Protein AF-A0A7C2YWZ4-F1 (afdb_monomer)

Solvent-accessible surface area (backbone atoms only — not comparable to full-atom values): 7391 Å² total; per-residue (Å²): 139,82,87,83,89,71,97,55,19,32,36,32,34,51,49,15,68,70,38,86,21,14,48,8,39,39,43,30,53,29,53,50,51,39,34,72,72,65,43,26,50,74,40,56,41,68,45,49,71,72,59,36,66,66,57,53,50,54,60,68,73,40,91,36,41,36,24,44,21,48,39,93,78,35,60,43,47,55,46,31,44,74,67,73,48,66,53,80,37,77,46,38,41,46,71,79,66,70,43,79,83,46,53,53,82,62,71,50,70,67,62,36,52,53,40,33,51,54,52,52,30,48,46,74,63,50,60,54,78,77,60,69,78,110

Sequence (134 aa):
MEVEGRRVGIVGLREAITEVSNVGTLTGLAALEEAKAGEGMIFCLASLADGDPVVQRRLRDAERIVAIDGCPLACARRIAERAGFPPDAALVRSEDLGIKKGSPSALDEGDRARAVNAIRDAVRGAGTPEERER

Secondary structure (DSSP, 8-state):
----SS---EEEETTTTTSSSHHHHHHHHHHHHHHHTTS--EE-HHHHHTT-HHHHHHHHT-S-EEEEESSTT-HHHHHHHHTT---SEEEEHHHHT------TT---HHHHHHHHHHHHHHHHT---TTTTT-

Foldseek 3Di:
DDLPDDAAFEDEAQPLVVPQWLLSVLLNVLRVVCVVVVRYDYDHLVCLLVVPVVVVVVLVVGPFYEYEAQAPVSSSQVSCVVSVRHGPYYHHCVPQVVDPIDGNPPHDVVSSVSSNVQRRCSRVVVHRPVVVVD

Radius of gyration: 13.89 Å; Cα contacts (8 Å, |Δi|>4): 243; chains: 1; bounding box: 35×33×37 Å

Nearest PDB structures (foldseek):
  7qsp-assembly1_A  TM=5.422E-01  e=2.860E-01  Thermotoga maritima
  2k0z-assembly1_A  TM=4.113E-01  e=6.919E-02  Helicobacter pylori 26695
  8wbk-assembly1_A  TM=5.120E-01  e=8.029E-01  Rhodococcus opacus
  1zvv-assembly2_B  TM=4.401E-01  e=7.678E+00  Bacillus subtilis

pLDDT: mean 71.74, std 15.15, range [31.39, 91.5]

Structure (mmCIF, N/CA/C/O backbone):
data_AF-A0A7C2YWZ4-F1
#
_entry.id   AF-A0A7C2YWZ4-F1
#
loop_
_atom_site.group_PDB
_atom_site.id
_atom_site.type_symbol
_atom_site.label_atom_id
_atom_site.label_alt_id
_atom_site.label_comp_id
_atom_site.label_asym_id
_atom_site.label_entity_id
_atom_site.label_seq_id
_atom_site.pdbx_PDB_ins_code
_atom_site.Cartn_x
_atom_site.Cartn_y
_atom_site.Cartn_z
_atom_site.occupancy
_atom_site.B_iso_or_equiv
_atom_site.auth_seq_id
_atom_site.auth_comp_id
_atom_site.auth_asym_id
_atom_site.auth_atom_id
_atom_site.pdbx_PDB_model_num
ATOM 1 N N . MET A 1 1 ? 1.889 14.170 13.385 1.00 37.28 1 MET A N 1
ATOM 2 C CA . MET A 1 1 ? 1.385 14.563 12.055 1.00 37.28 1 MET A CA 1
ATOM 3 C C . MET A 1 1 ? -0.125 14.465 12.130 1.00 37.28 1 MET A C 1
ATOM 5 O O . MET A 1 1 ? -0.675 13.374 12.023 1.00 37.28 1 MET A O 1
ATOM 9 N N . GLU A 1 2 ? -0.753 15.572 12.506 1.00 31.39 2 GLU A N 1
ATOM 10 C CA . GLU A 1 2 ? -2.206 15.729 12.509 1.00 31.39 2 GLU A CA 1
ATOM 11 C C . GLU A 1 2 ? -2.556 16.382 11.177 1.00 31.39 2 GLU A C 1
ATOM 13 O O . GLU A 1 2 ? -2.000 17.422 10.830 1.00 31.39 2 GLU A O 1
ATOM 18 N N . VAL A 1 3 ? -3.355 15.687 10.374 1.00 43.59 3 VAL A N 1
ATOM 19 C CA . VAL A 1 3 ? -3.724 16.124 9.027 1.00 43.59 3 VAL A CA 1
ATOM 20 C C . VAL A 1 3 ? -5.063 16.847 9.167 1.00 43.59 3 VAL A C 1
ATOM 22 O O . VAL A 1 3 ? -6.124 16.238 9.070 1.00 43.59 3 VAL A O 1
ATOM 25 N N . GLU A 1 4 ? -5.023 18.132 9.522 1.00 35.72 4 GLU A N 1
ATOM 26 C CA . GLU A 1 4 ? -6.221 18.971 9.616 1.00 35.72 4 GLU A CA 1
ATOM 27 C C . GLU A 1 4 ? -6.670 19.441 8.223 1.00 35.72 4 GLU A C 1
ATOM 29 O O . GLU A 1 4 ? -5.943 20.125 7.505 1.00 35.72 4 GLU A O 1
ATOM 34 N N . GLY A 1 5 ? -7.924 19.143 7.873 1.00 39.88 5 GLY A N 1
ATOM 35 C CA . GLY A 1 5 ? -8.743 20.077 7.098 1.00 39.88 5 GLY A CA 1
ATOM 36 C C . GLY A 1 5 ? -9.126 19.719 5.661 1.00 39.88 5 GLY A C 1
ATOM 37 O O . GLY A 1 5 ? -10.054 20.352 5.157 1.00 39.88 5 GLY A O 1
ATOM 38 N N . ARG A 1 6 ? -8.535 18.724 4.985 1.00 41.62 6 ARG A N 1
ATOM 39 C CA . ARG A 1 6 ? -9.042 18.242 3.680 1.00 41.62 6 ARG A CA 1
ATOM 40 C C . ARG A 1 6 ? -8.847 16.733 3.506 1.00 41.62 6 ARG A C 1
ATOM 42 O O . ARG A 1 6 ? -7.805 16.198 3.848 1.00 41.62 6 ARG A O 1
ATOM 49 N N . ARG A 1 7 ? -9.906 16.102 2.989 1.00 46.59 7 ARG A N 1
ATOM 50 C CA . ARG A 1 7 ? -10.082 14.690 2.616 1.00 46.59 7 ARG A CA 1
ATOM 51 C C . ARG A 1 7 ? -8.906 14.175 1.788 1.00 46.59 7 ARG A C 1
ATOM 53 O O . ARG A 1 7 ? -8.823 14.545 0.617 1.00 46.59 7 ARG A O 1
ATOM 60 N N . VAL A 1 8 ? -8.016 13.353 2.345 1.00 43.00 8 VAL A N 1
ATOM 61 C CA . VAL A 1 8 ? -7.037 12.649 1.506 1.00 43.00 8 VAL A CA 1
ATOM 62 C C . VAL A 1 8 ? -6.758 11.222 1.984 1.00 43.00 8 VAL A C 1
ATOM 64 O O . VAL A 1 8 ? -6.620 10.962 3.180 1.00 43.00 8 VAL A O 1
ATOM 67 N N . GLY A 1 9 ? -6.809 10.300 1.016 1.00 44.75 9 GLY A N 1
ATOM 68 C CA . GLY A 1 9 ? -7.065 8.867 1.163 1.00 44.75 9 GLY A CA 1
ATOM 69 C C . GLY A 1 9 ? -5.943 8.065 1.818 1.00 44.75 9 GLY A C 1
ATOM 70 O O . GLY A 1 9 ? -4.765 8.400 1.748 1.00 44.75 9 GLY A O 1
ATOM 71 N N . ILE A 1 10 ? -6.306 6.975 2.487 1.00 48.72 10 ILE A N 1
ATOM 72 C CA . ILE A 1 10 ? -5.377 6.188 3.301 1.00 48.72 10 ILE A CA 1
ATOM 73 C C . ILE A 1 10 ? -4.688 5.112 2.451 1.00 48.72 10 ILE A C 1
ATOM 75 O O . ILE A 1 10 ? -5.296 4.437 1.618 1.00 48.72 10 ILE A O 1
ATOM 79 N N . VAL A 1 11 ?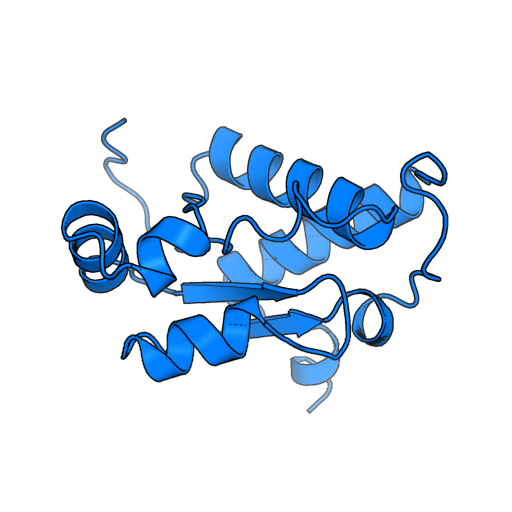 -3.370 4.988 2.637 1.00 54.12 11 VAL A N 1
ATOM 80 C CA . VAL A 1 11 ? -2.440 4.435 1.648 1.00 54.12 11 VAL A CA 1
ATOM 81 C C . VAL A 1 11 ? -1.737 3.172 2.150 1.00 54.12 11 VAL A C 1
ATOM 83 O O . VAL A 1 11 ? -1.217 3.098 3.254 1.00 54.12 11 VAL A O 1
ATOM 86 N N . GLY A 1 12 ? -1.634 2.191 1.261 1.00 53.38 12 GLY A N 1
ATOM 87 C CA . GLY A 1 12 ? -0.436 1.391 1.038 1.00 53.38 12 GLY A CA 1
ATOM 88 C C . GLY A 1 12 ? 0.088 0.5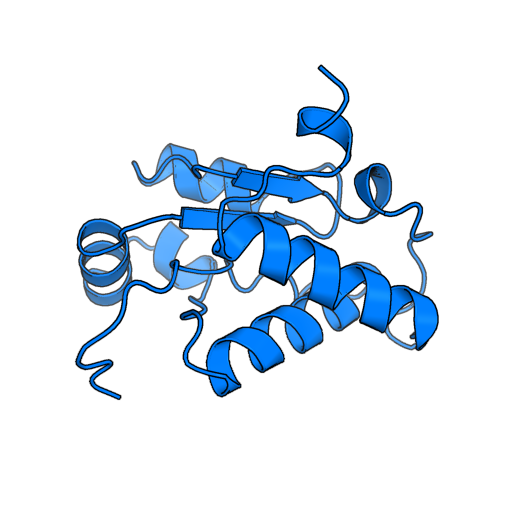75 2.215 1.00 53.38 12 GLY A C 1
ATOM 89 O O . GLY A 1 12 ? 0.701 1.068 3.164 1.00 53.38 12 GLY A O 1
ATOM 90 N N . LEU A 1 13 ? -0.012 -0.736 2.062 1.00 51.41 13 LEU A N 1
ATOM 91 C CA . LEU A 1 13 ? 0.743 -1.669 2.872 1.00 51.41 13 LEU A CA 1
ATOM 92 C C . LEU A 1 13 ? 2.196 -1.668 2.392 1.00 51.41 13 LEU A C 1
ATOM 94 O O . LEU A 1 13 ? 2.480 -1.751 1.199 1.00 51.41 13 LEU A O 1
ATOM 98 N N . ARG A 1 14 ? 3.132 -1.527 3.331 1.00 55.44 14 ARG A N 1
ATOM 99 C CA . ARG A 1 14 ? 4.581 -1.430 3.095 1.00 55.44 14 ARG A CA 1
ATOM 100 C C . ARG A 1 14 ? 5.199 -2.761 2.630 1.00 55.44 14 ARG A C 1
ATOM 102 O O . ARG A 1 14 ? 6.200 -3.191 3.190 1.00 55.44 14 ARG A O 1
ATOM 109 N N . GLU A 1 15 ? 4.630 -3.417 1.625 1.00 47.28 15 GLU A N 1
ATOM 110 C CA . GLU A 1 15 ? 5.301 -4.505 0.888 1.00 47.28 15 GLU A CA 1
ATOM 111 C C . GLU A 1 15 ? 6.227 -3.970 -0.187 1.00 47.28 15 GLU A C 1
ATOM 113 O O . GLU A 1 15 ? 7.256 -4.555 -0.499 1.00 47.28 15 GLU A O 1
ATOM 118 N N . ALA A 1 16 ? 5.889 -2.799 -0.705 1.00 49.47 16 ALA A N 1
ATOM 119 C CA . ALA A 1 16 ? 6.638 -2.127 -1.735 1.00 49.47 16 ALA A CA 1
ATOM 120 C C . ALA A 1 16 ? 8.129 -1.931 -1.383 1.00 49.47 16 ALA A C 1
ATOM 122 O O . ALA A 1 16 ? 9.012 -2.183 -2.189 1.00 49.47 16 ALA A O 1
ATOM 123 N N . ILE A 1 17 ? 8.449 -1.555 -0.143 1.00 49.06 17 ILE A N 1
ATOM 124 C CA . ILE A 1 17 ? 9.844 -1.287 0.257 1.00 49.06 17 ILE A CA 1
ATOM 125 C C . ILE A 1 17 ? 10.624 -2.581 0.571 1.00 49.06 17 ILE A C 1
ATOM 127 O O . ILE A 1 17 ? 11.852 -2.563 0.578 1.00 49.06 17 ILE A O 1
ATOM 131 N N . THR A 1 18 ? 9.941 -3.698 0.841 1.00 46.50 18 THR A N 1
ATOM 132 C CA . THR A 1 18 ? 10.576 -4.982 1.196 1.00 46.50 18 THR A CA 1
ATOM 133 C C . THR A 1 18 ? 10.605 -5.981 0.047 1.00 46.50 18 THR A C 1
ATOM 135 O O . THR A 1 18 ? 11.340 -6.968 0.118 1.00 46.50 18 THR A O 1
ATOM 138 N N . GLU A 1 19 ? 9.852 -5.743 -1.027 1.00 61.50 19 GLU A N 1
ATOM 139 C CA . GLU A 1 19 ? 9.972 -6.541 -2.234 1.00 61.50 19 GLU A CA 1
ATOM 140 C C . GLU A 1 19 ? 11.307 -6.233 -2.927 1.00 61.50 19 GLU A C 1
ATOM 142 O O . GLU A 1 19 ? 11.582 -5.114 -3.359 1.00 61.50 19 GLU A O 1
ATOM 147 N N . VAL A 1 20 ? 12.139 -7.266 -3.066 1.00 65.44 20 VAL A N 1
ATOM 148 C CA . VAL A 1 20 ? 13.448 -7.209 -3.730 1.00 65.44 20 VAL A CA 1
ATOM 149 C C . VAL A 1 20 ? 13.268 -7.206 -5.259 1.00 65.44 20 VAL A C 1
ATOM 151 O O . VAL A 1 20 ? 13.838 -8.027 -5.976 1.00 65.44 20 VAL A O 1
ATOM 154 N N . SER A 1 21 ? 12.465 -6.277 -5.779 1.00 69.94 21 SER A N 1
ATOM 155 C CA . SER A 1 21 ? 12.314 -6.009 -7.210 1.00 69.94 21 SER A CA 1
ATOM 156 C C . SER A 1 21 ? 12.210 -4.509 -7.490 1.00 69.94 21 SER A C 1
ATOM 158 O O . SER A 1 21 ? 11.966 -3.699 -6.588 1.00 69.94 21 SER A O 1
ATOM 160 N N . ASN A 1 22 ? 12.410 -4.128 -8.752 1.00 71.19 22 ASN A N 1
ATOM 161 C CA . ASN A 1 22 ? 12.176 -2.755 -9.200 1.00 71.19 22 ASN A CA 1
ATOM 162 C C . ASN A 1 22 ? 10.730 -2.311 -8.955 1.00 71.19 22 ASN A C 1
ATOM 164 O O . ASN A 1 22 ? 10.511 -1.193 -8.503 1.00 71.19 22 ASN A O 1
ATOM 168 N N . VAL A 1 23 ? 9.748 -3.179 -9.214 1.00 70.94 23 VAL A N 1
ATOM 169 C CA . VAL A 1 23 ? 8.324 -2.864 -9.055 1.00 70.94 23 VAL A CA 1
ATOM 170 C C . VAL A 1 23 ? 8.028 -2.494 -7.607 1.00 70.94 23 VAL A C 1
ATOM 172 O O . VAL A 1 23 ? 7.457 -1.433 -7.355 1.00 70.94 23 VAL A O 1
ATOM 175 N N . GLY A 1 24 ? 8.491 -3.302 -6.657 1.00 68.81 24 GLY A N 1
ATOM 176 C CA . GLY A 1 24 ? 8.411 -3.004 -5.234 1.00 68.81 24 GLY A CA 1
ATOM 177 C C . GLY A 1 24 ? 9.036 -1.663 -4.904 1.00 68.81 24 GLY A C 1
ATOM 178 O O . GLY A 1 24 ? 8.365 -0.751 -4.416 1.00 68.81 24 GLY A O 1
ATOM 179 N N . THR A 1 25 ? 10.310 -1.513 -5.258 1.00 75.06 25 THR A N 1
ATOM 180 C CA . THR A 1 25 ? 11.099 -0.318 -4.938 1.00 75.06 25 THR A CA 1
ATOM 181 C C . THR A 1 25 ? 10.417 0.953 -5.455 1.00 75.06 25 THR A C 1
ATOM 183 O O . THR A 1 25 ? 10.203 1.897 -4.694 1.00 75.06 25 THR A O 1
ATOM 186 N N . LEU A 1 26 ? 9.973 0.953 -6.716 1.00 75.56 26 LEU A N 1
ATOM 187 C CA . LEU A 1 26 ? 9.222 2.053 -7.326 1.00 75.56 26 LEU A CA 1
ATOM 188 C C . LEU A 1 26 ? 7.911 2.335 -6.592 1.00 75.56 26 LEU A C 1
ATOM 190 O O . LEU A 1 26 ? 7.519 3.487 -6.446 1.00 75.56 26 LEU A O 1
ATOM 194 N N . THR A 1 27 ? 7.223 1.291 -6.137 1.00 70.31 27 THR A N 1
ATOM 195 C CA . THR A 1 27 ? 5.962 1.420 -5.395 1.00 70.31 27 THR A CA 1
ATOM 196 C C . THR A 1 27 ? 6.193 2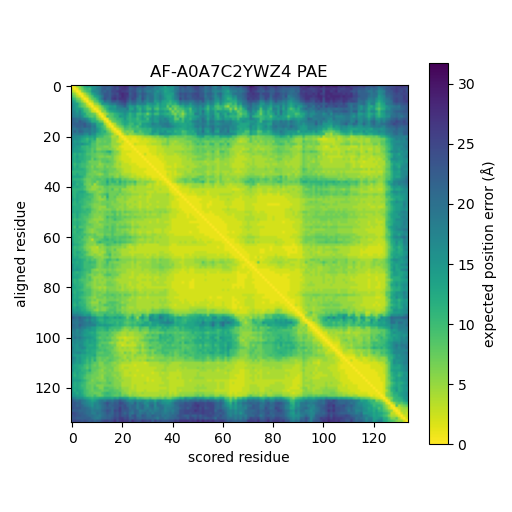.094 -4.056 1.00 70.31 27 THR A C 1
ATOM 198 O O . THR A 1 27 ? 5.397 2.921 -3.623 1.00 70.31 27 THR A O 1
ATOM 201 N N . GLY A 1 28 ? 7.313 1.767 -3.416 1.00 75.19 28 GLY A N 1
ATOM 202 C CA . GLY A 1 28 ? 7.646 2.265 -2.095 1.00 75.19 28 GLY A CA 1
ATOM 203 C C . GLY A 1 28 ? 7.989 3.739 -2.171 1.00 75.19 28 GLY A C 1
ATOM 204 O O . GLY A 1 28 ? 7.492 4.531 -1.375 1.00 75.19 28 GLY A O 1
ATOM 205 N N . LEU A 1 29 ? 8.785 4.103 -3.179 1.00 77.06 29 LEU A N 1
ATOM 206 C CA . LEU A 1 29 ? 9.117 5.489 -3.490 1.00 77.06 29 LEU A CA 1
ATOM 207 C C . LEU A 1 29 ? 7.863 6.304 -3.819 1.00 77.06 29 LEU A C 1
ATOM 209 O O . LEU A 1 29 ? 7.658 7.361 -3.231 1.00 77.06 29 LEU A O 1
ATOM 213 N N . ALA A 1 30 ? 6.989 5.780 -4.678 1.00 75.62 30 ALA A N 1
ATOM 214 C CA . ALA A 1 30 ? 5.777 6.478 -5.081 1.00 75.62 30 ALA A CA 1
ATOM 215 C C . ALA A 1 30 ? 4.786 6.677 -3.924 1.00 75.62 30 ALA A C 1
ATOM 217 O O . ALA A 1 30 ? 4.274 7.775 -3.730 1.00 75.62 30 ALA A O 1
ATOM 218 N N . ALA A 1 31 ? 4.571 5.653 -3.094 1.00 74.69 31 ALA A N 1
ATOM 219 C CA . ALA A 1 31 ? 3.731 5.780 -1.907 1.00 74.69 31 ALA A CA 1
ATOM 220 C C . ALA A 1 31 ? 4.310 6.801 -0.909 1.00 74.69 31 ALA A C 1
ATOM 222 O O . ALA A 1 31 ? 3.565 7.587 -0.323 1.00 74.69 31 ALA A O 1
ATOM 223 N N . LEU A 1 32 ? 5.640 6.822 -0.726 1.00 77.44 32 LEU A N 1
ATOM 224 C CA . LEU A 1 32 ? 6.318 7.799 0.135 1.00 77.44 32 LEU A CA 1
ATOM 225 C C . LEU A 1 32 ? 6.153 9.235 -0.362 1.00 77.44 32 LEU A C 1
ATOM 227 O O . LEU A 1 32 ? 6.094 10.148 0.459 1.00 77.44 32 LEU A O 1
ATOM 231 N N . GLU A 1 33 ? 6.097 9.452 -1.672 1.00 79.25 33 GLU A N 1
ATOM 232 C CA . GLU A 1 33 ? 5.849 10.776 -2.245 1.00 79.25 33 GLU A CA 1
ATOM 233 C C . GLU A 1 33 ? 4.449 11.284 -1.917 1.00 79.25 33 GLU A C 1
ATOM 235 O O . GLU A 1 33 ? 4.318 12.408 -1.434 1.00 79.25 33 GLU A O 1
ATOM 240 N N . GLU A 1 34 ? 3.425 10.445 -2.067 1.00 74.00 34 GLU A N 1
ATOM 241 C CA . GLU A 1 34 ? 2.055 10.817 -1.696 1.00 74.00 34 GLU A CA 1
ATOM 242 C C . GLU A 1 34 ? 1.923 11.043 -0.180 1.00 74.00 34 GLU A C 1
ATOM 244 O O . GLU A 1 34 ? 1.289 12.003 0.260 1.00 74.00 34 GLU A O 1
ATOM 249 N N . ALA A 1 35 ? 2.611 10.237 0.637 1.00 76.06 35 ALA A N 1
ATOM 250 C CA . ALA A 1 35 ? 2.647 10.452 2.082 1.00 76.06 35 ALA A 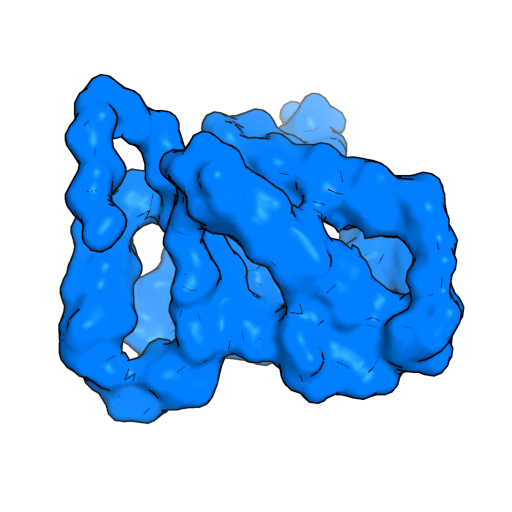CA 1
ATOM 251 C C . ALA A 1 35 ? 3.326 11.777 2.471 1.00 76.06 35 ALA A C 1
ATOM 253 O O . ALA A 1 35 ? 2.861 12.477 3.371 1.00 76.06 35 ALA A O 1
ATOM 254 N N . LYS A 1 36 ? 4.408 12.159 1.778 1.00 77.50 36 LYS A N 1
ATOM 255 C CA . LYS A 1 36 ? 5.074 13.460 1.965 1.00 77.50 36 LYS A CA 1
ATOM 256 C C . LYS A 1 36 ? 4.212 14.630 1.503 1.00 77.50 36 LYS A C 1
ATOM 258 O O . LYS A 1 36 ? 4.295 15.698 2.102 1.00 77.50 36 LYS A O 1
ATOM 263 N N . ALA A 1 37 ? 3.400 14.433 0.466 1.00 74.62 37 ALA A N 1
ATOM 264 C CA . ALA A 1 37 ? 2.442 15.427 -0.004 1.00 74.62 37 ALA A CA 1
ATOM 265 C C . ALA A 1 37 ? 1.279 15.648 0.984 1.00 74.62 37 ALA A C 1
ATOM 267 O O . ALA A 1 37 ? 0.502 16.579 0.802 1.00 74.62 37 ALA A O 1
ATOM 268 N N . GLY A 1 38 ? 1.170 14.824 2.037 1.00 72.94 38 GLY A N 1
ATOM 269 C CA . GLY A 1 38 ? 0.048 14.847 2.977 1.00 72.94 38 GLY A CA 1
ATOM 270 C C . GLY A 1 38 ? -1.216 14.207 2.405 1.00 72.94 38 GLY A C 1
ATOM 271 O O . GLY A 1 38 ? -2.273 14.293 3.022 1.00 72.94 38 GLY A O 1
ATOM 272 N N . GLU A 1 39 ? -1.098 13.554 1.247 1.00 68.62 39 GLU A N 1
ATOM 273 C CA . GLU A 1 39 ? -2.219 12.982 0.509 1.00 68.62 39 GLU A CA 1
ATOM 274 C C . GLU A 1 39 ? -2.513 11.531 0.938 1.00 68.62 39 GLU A C 1
ATOM 276 O O . GLU A 1 39 ? -3.492 10.939 0.498 1.00 68.62 39 GLU A O 1
ATOM 281 N N . GLY A 1 40 ? -1.692 10.951 1.821 1.00 72.00 40 GLY A N 1
ATOM 282 C CA . GLY A 1 40 ? -1.953 9.645 2.416 1.00 72.00 40 GLY A CA 1
ATOM 283 C C . GLY A 1 40 ? -1.007 9.274 3.556 1.00 72.00 40 GLY A C 1
ATOM 284 O O . GLY A 1 40 ? -0.093 10.010 3.921 1.00 72.00 40 GLY A O 1
ATOM 285 N N . MET A 1 41 ? -1.231 8.105 4.149 1.00 72.56 41 MET A N 1
ATOM 286 C CA . MET A 1 41 ? -0.389 7.524 5.203 1.00 72.56 41 MET A CA 1
ATOM 287 C C . MET A 1 41 ? -0.074 6.084 4.842 1.00 72.56 41 MET A C 1
ATOM 289 O O . MET A 1 41 ? -1.004 5.394 4.467 1.00 72.56 41 MET A O 1
ATOM 293 N N . ILE A 1 42 ? 1.180 5.646 4.998 1.00 76.38 42 ILE A N 1
ATOM 294 C CA . ILE A 1 42 ? 1.641 4.274 4.717 1.00 76.38 42 ILE A CA 1
ATOM 295 C C . ILE A 1 42 ? 1.768 3.503 6.029 1.00 76.38 42 ILE A C 1
ATOM 297 O O . ILE A 1 42 ? 2.328 4.028 6.996 1.00 76.38 42 ILE A O 1
ATOM 301 N N . PHE A 1 43 ? 1.357 2.234 6.044 1.00 76.56 43 PHE A N 1
ATOM 302 C CA . PHE A 1 43 ? 1.506 1.363 7.214 1.00 76.56 43 PHE A CA 1
ATOM 303 C C . PHE A 1 43 ? 2.358 0.136 6.926 1.00 76.56 43 PHE A C 1
ATOM 305 O O . PHE A 1 43 ? 2.402 -0.390 5.816 1.00 76.56 43 PHE A O 1
ATOM 312 N N . CYS A 1 44 ? 3.040 -0.356 7.959 1.00 77.81 44 CYS A N 1
ATOM 313 C CA . CYS A 1 44 ? 3.745 -1.626 7.881 1.00 77.81 44 CYS A CA 1
ATOM 314 C C . CYS A 1 44 ? 2.742 -2.772 7.690 1.00 77.81 44 CYS A C 1
ATOM 316 O O . CYS A 1 44 ? 1.852 -2.944 8.523 1.00 77.81 44 CYS A O 1
ATOM 318 N N . LEU A 1 45 ? 2.909 -3.583 6.639 1.00 80.62 45 LEU A N 1
ATOM 319 C CA . LEU A 1 45 ? 2.031 -4.733 6.425 1.00 80.62 45 LEU A CA 1
ATOM 320 C C . LEU A 1 45 ? 2.118 -5.743 7.569 1.00 80.62 45 LEU A C 1
ATOM 322 O O . LEU A 1 45 ? 1.096 -6.258 8.009 1.00 80.62 45 LEU A O 1
ATOM 326 N N . ALA A 1 46 ? 3.329 -6.005 8.064 1.00 82.19 46 ALA A N 1
ATOM 327 C CA . ALA A 1 46 ? 3.523 -6.923 9.178 1.00 82.19 46 ALA A CA 1
ATOM 328 C C . ALA A 1 46 ? 2.753 -6.456 10.422 1.00 82.19 46 ALA A C 1
ATOM 330 O O . ALA A 1 46 ? 2.141 -7.277 11.086 1.00 82.19 46 ALA A O 1
ATOM 331 N N . SER A 1 47 ? 2.698 -5.144 10.682 1.00 83.06 47 SER A N 1
ATOM 332 C CA . SER A 1 47 ? 1.904 -4.593 11.787 1.00 83.06 47 SER A CA 1
ATOM 333 C C . SER A 1 47 ? 0.400 -4.784 11.579 1.00 83.06 47 SER A C 1
ATOM 335 O O . SER A 1 47 ? -0.306 -5.063 12.539 1.00 83.06 47 SER A O 1
ATOM 337 N N . LEU A 1 48 ? -0.107 -4.682 10.344 1.00 86.06 48 LEU A N 1
ATOM 338 C CA . LEU A 1 48 ? -1.508 -5.017 10.068 1.00 86.06 48 LEU A CA 1
ATOM 339 C C . LEU A 1 48 ? -1.778 -6.516 10.262 1.00 86.06 48 LEU A C 1
ATOM 341 O O . LEU A 1 48 ? -2.777 -6.879 10.875 1.00 86.06 48 LEU A O 1
ATOM 345 N N . ALA A 1 49 ? -0.882 -7.372 9.768 1.00 87.12 49 ALA A N 1
ATOM 346 C CA . ALA A 1 49 ? -0.988 -8.822 9.919 1.00 87.12 49 ALA A CA 1
ATOM 347 C C . ALA A 1 49 ? -0.931 -9.266 11.392 1.00 87.12 49 ALA A C 1
ATOM 349 O O . ALA A 1 49 ? -1.629 -10.202 11.770 1.00 87.12 49 ALA A O 1
ATOM 350 N N . ASP A 1 50 ? -0.136 -8.575 12.213 1.00 90.38 50 ASP A N 1
ATOM 351 C CA . ASP A 1 50 ? -0.018 -8.786 13.662 1.00 90.38 50 ASP A CA 1
ATOM 352 C C . ASP A 1 50 ? -1.198 -8.188 14.454 1.00 90.38 50 ASP A C 1
ATOM 354 O O . ASP A 1 50 ? -1.356 -8.428 15.647 1.00 90.38 50 ASP A O 1
ATOM 358 N N . GLY A 1 51 ? -2.068 -7.420 13.791 1.00 88.75 51 GLY A N 1
ATOM 359 C CA . GLY A 1 51 ? -3.233 -6.809 14.421 1.00 88.75 51 GLY A CA 1
ATOM 360 C C . GLY A 1 51 ? -2.902 -5.602 15.300 1.00 88.75 51 GLY A C 1
ATOM 361 O O . GLY A 1 51 ? -3.634 -5.332 16.251 1.00 88.75 51 GLY A O 1
ATOM 362 N N . ASP A 1 52 ? -1.841 -4.856 14.975 1.00 88.88 52 ASP A N 1
ATOM 363 C CA . ASP A 1 52 ? -1.417 -3.675 15.727 1.00 88.88 52 ASP A CA 1
ATOM 364 C C . ASP A 1 52 ? -2.588 -2.682 15.924 1.00 88.88 52 ASP A C 1
ATOM 366 O O . ASP A 1 52 ? -3.200 -2.222 14.948 1.00 88.88 52 ASP A O 1
ATOM 370 N N . PRO A 1 53 ? -2.922 -2.316 17.177 1.00 88.12 53 PRO A N 1
ATOM 371 C CA . PRO A 1 53 ? -4.115 -1.528 17.473 1.00 88.12 53 PRO A CA 1
ATOM 372 C C . PRO A 1 53 ? -4.031 -0.092 16.946 1.00 88.12 53 PRO A C 1
ATOM 374 O O . PRO A 1 53 ? -5.070 0.511 16.658 1.00 88.12 53 PRO A O 1
ATOM 377 N N . VAL A 1 54 ? -2.823 0.463 16.794 1.00 85.06 54 VAL A N 1
ATOM 378 C CA . VAL A 1 54 ? -2.622 1.799 16.223 1.00 85.06 54 VAL A CA 1
ATOM 379 C C . VAL A 1 54 ? -2.920 1.756 14.732 1.00 85.06 54 VAL A C 1
ATOM 381 O O . VAL A 1 54 ? -3.708 2.575 14.259 1.00 85.06 54 VAL A O 1
ATOM 384 N N . VAL A 1 55 ? -2.366 0.782 14.006 1.00 84.31 55 VAL A N 1
ATOM 385 C CA . VAL A 1 55 ? -2.644 0.582 12.575 1.00 84.31 55 VAL A CA 1
ATOM 386 C C . VAL A 1 55 ? -4.134 0.354 12.350 1.00 84.31 55 VAL A C 1
ATOM 388 O O . VAL A 1 55 ? -4.744 1.052 11.542 1.00 84.31 55 VAL A O 1
ATOM 391 N N . GLN A 1 56 ? -4.756 -0.543 13.116 1.00 86.88 56 GLN A N 1
ATOM 392 C CA . GLN A 1 56 ? -6.184 -0.805 12.974 1.00 86.88 56 GLN A CA 1
ATOM 393 C C . GLN A 1 56 ? -7.054 0.427 13.260 1.00 86.88 56 GLN A C 1
ATOM 395 O O . GLN A 1 56 ? -8.037 0.658 12.561 1.00 86.88 56 GLN A O 1
ATOM 400 N N . ARG A 1 57 ? -6.723 1.230 14.282 1.00 86.62 57 ARG A N 1
ATOM 401 C CA . ARG A 1 57 ? -7.453 2.476 14.568 1.00 86.62 57 ARG A CA 1
ATOM 402 C C . ARG A 1 57 ? -7.345 3.443 13.392 1.00 86.62 57 ARG A C 1
ATOM 404 O O . ARG A 1 57 ? -8.350 4.002 12.982 1.00 86.62 57 ARG A O 1
ATOM 411 N N . ARG A 1 58 ? -6.147 3.610 12.831 1.00 82.50 58 ARG A N 1
ATOM 412 C CA . ARG A 1 58 ? -5.924 4.499 11.683 1.00 82.50 58 ARG A CA 1
ATOM 413 C C . ARG A 1 58 ? -6.661 4.034 10.431 1.00 82.50 58 ARG A C 1
ATOM 415 O O . ARG A 1 58 ? -7.185 4.879 9.721 1.00 82.50 58 ARG A O 1
ATOM 422 N N . LEU A 1 59 ? -6.724 2.726 10.185 1.00 82.44 59 LEU A N 1
ATOM 423 C CA . LEU A 1 59 ? -7.492 2.166 9.072 1.00 82.44 59 LEU A CA 1
ATOM 424 C C . LEU A 1 59 ? -9.007 2.288 9.282 1.00 82.44 59 LEU A C 1
ATOM 426 O O . LEU A 1 59 ? -9.728 2.472 8.315 1.00 82.44 59 LEU A O 1
ATOM 430 N N . ARG A 1 60 ? -9.506 2.233 10.524 1.00 85.44 60 ARG A N 1
ATOM 431 C CA . ARG A 1 60 ? -10.925 2.519 10.817 1.00 85.44 60 ARG A CA 1
ATOM 432 C C . ARG A 1 60 ? -11.286 3.987 10.615 1.00 85.44 60 ARG A C 1
ATOM 434 O O . ARG A 1 60 ? -12.385 4.277 10.163 1.00 85.44 60 ARG A O 1
ATOM 441 N N . ASP A 1 61 ? -10.364 4.887 10.939 1.00 82.88 61 ASP A N 1
ATOM 442 C CA . ASP A 1 61 ? -10.524 6.330 10.729 1.00 82.88 61 ASP A CA 1
ATOM 443 C C . ASP A 1 61 ? -10.299 6.728 9.248 1.00 82.88 61 ASP A C 1
ATOM 445 O O . ASP A 1 61 ? -10.323 7.913 8.913 1.00 82.88 61 ASP A O 1
ATOM 449 N N . ALA A 1 62 ? -10.044 5.756 8.362 1.00 79.50 62 ALA A N 1
ATOM 450 C CA . ALA A 1 62 ? -9.780 5.983 6.951 1.00 79.50 62 ALA A CA 1
ATOM 451 C C . ALA A 1 62 ? -11.022 6.355 6.153 1.00 79.50 62 ALA A C 1
ATOM 453 O O . ALA A 1 62 ? -12.040 5.678 6.227 1.00 79.50 62 ALA A O 1
ATOM 454 N N . GLU A 1 63 ? -10.890 7.363 5.290 1.00 80.88 63 GLU A N 1
ATOM 455 C CA . GLU A 1 63 ? -11.897 7.644 4.258 1.00 80.88 63 GLU A CA 1
ATOM 456 C C . GLU A 1 63 ? -11.807 6.660 3.080 1.00 80.88 63 GLU A C 1
ATOM 458 O O . GLU A 1 63 ? -12.811 6.377 2.436 1.00 80.88 63 GLU A O 1
ATOM 463 N N . ARG A 1 64 ? -10.604 6.151 2.790 1.00 80.25 64 ARG A N 1
ATOM 464 C CA . ARG A 1 64 ? -10.331 5.213 1.693 1.00 80.25 64 ARG A CA 1
ATOM 465 C C . ARG A 1 64 ? -9.114 4.365 2.017 1.00 80.25 64 ARG A C 1
ATOM 467 O O . ARG A 1 64 ? -8.153 4.922 2.522 1.00 80.25 64 ARG A O 1
ATOM 474 N N . ILE A 1 65 ? -9.105 3.085 1.674 1.00 84.19 65 ILE A N 1
ATOM 475 C CA . ILE A 1 65 ? -7.979 2.162 1.830 1.00 84.19 65 ILE A CA 1
ATOM 476 C C . ILE A 1 65 ? -7.531 1.692 0.446 1.00 84.19 65 ILE A C 1
ATOM 478 O O . 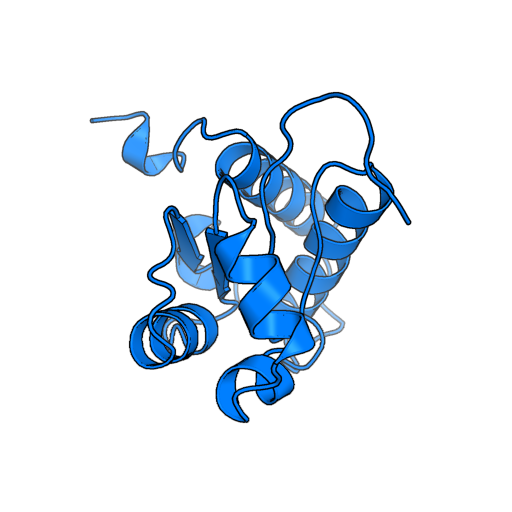ILE A 1 65 ? -8.299 1.075 -0.287 1.00 84.19 65 ILE A O 1
ATOM 482 N N . VAL A 1 66 ? -6.270 1.944 0.093 1.00 82.88 66 VAL A N 1
ATOM 483 C CA . VAL A 1 66 ? -5.682 1.476 -1.173 1.00 82.88 66 VAL A CA 1
ATOM 484 C C . VAL A 1 66 ? -4.622 0.410 -0.908 1.00 82.88 66 VAL A C 1
ATOM 486 O O . VAL A 1 66 ? -3.611 0.681 -0.254 1.00 82.88 66 VAL A O 1
ATOM 489 N N . ALA A 1 67 ? -4.823 -0.794 -1.445 1.00 83.81 67 ALA A N 1
ATOM 490 C CA . ALA A 1 67 ? -3.800 -1.835 -1.477 1.00 83.81 67 ALA A CA 1
ATOM 491 C C . ALA A 1 67 ? -2.909 -1.655 -2.709 1.00 83.81 67 ALA A C 1
ATOM 493 O O . ALA A 1 67 ? -3.395 -1.436 -3.817 1.00 83.81 67 ALA A O 1
ATOM 494 N N . ILE A 1 68 ? -1.594 -1.734 -2.511 1.00 78.50 68 ILE A N 1
ATOM 495 C CA . ILE A 1 68 ? -0.625 -1.568 -3.592 1.00 78.50 68 ILE A CA 1
ATOM 496 C C . ILE A 1 68 ? 0.339 -2.745 -3.545 1.00 78.50 68 ILE A C 1
ATOM 498 O O . ILE A 1 68 ? 1.156 -2.863 -2.633 1.00 78.50 68 ILE A O 1
ATOM 502 N N . ASP A 1 69 ? 0.223 -3.602 -4.544 1.00 78.31 69 ASP A N 1
ATOM 503 C CA . ASP A 1 69 ? 0.931 -4.856 -4.679 1.00 78.31 69 ASP A CA 1
ATOM 504 C C . ASP A 1 69 ? 1.920 -4.783 -5.852 1.00 78.31 69 ASP A C 1
ATOM 506 O O . ASP A 1 69 ? 1.611 -4.357 -6.968 1.00 78.31 69 ASP A O 1
ATOM 510 N N . GLY A 1 70 ? 3.158 -5.206 -5.601 1.00 71.81 70 GLY A N 1
ATOM 511 C CA . GLY A 1 70 ? 4.200 -5.264 -6.631 1.00 71.81 70 GLY A CA 1
ATOM 512 C C . GLY A 1 70 ? 4.151 -6.527 -7.495 1.00 71.81 70 GLY A C 1
ATOM 513 O O . GLY A 1 70 ? 4.878 -6.633 -8.482 1.00 71.81 70 GLY A O 1
ATOM 514 N N . CYS A 1 71 ? 3.320 -7.509 -7.132 1.00 73.62 71 CYS A N 1
ATOM 515 C CA . CYS A 1 71 ? 3.220 -8.775 -7.850 1.00 73.62 71 CYS A CA 1
ATOM 516 C C . CYS A 1 71 ? 1.821 -9.408 -7.743 1.00 73.62 71 CYS A C 1
ATOM 518 O O . CYS A 1 71 ? 1.078 -9.080 -6.815 1.00 73.62 71 CYS A O 1
ATOM 520 N N . PRO A 1 72 ? 1.493 -10.389 -8.607 1.00 75.56 72 PRO A N 1
ATOM 521 C CA . PRO A 1 72 ? 0.154 -10.991 -8.674 1.00 75.56 72 PRO A CA 1
ATOM 522 C C . PRO A 1 72 ? -0.254 -11.797 -7.435 1.00 75.56 72 PRO A C 1
ATOM 524 O O . PRO A 1 72 ? -1.396 -12.230 -7.315 1.00 75.56 72 PRO A O 1
ATOM 527 N N . LEU A 1 73 ? 0.665 -12.021 -6.486 1.00 79.56 73 LEU A N 1
ATOM 528 C CA . LEU A 1 73 ? 0.313 -12.643 -5.211 1.00 79.56 73 LEU A CA 1
ATOM 529 C C . LEU A 1 73 ? -0.628 -11.765 -4.383 1.00 79.56 73 LEU A C 1
ATOM 531 O O . LEU A 1 73 ? -1.312 -12.309 -3.521 1.00 79.56 73 LEU A O 1
ATOM 535 N N . ALA A 1 74 ? -0.669 -10.453 -4.623 1.00 81.75 74 ALA A N 1
ATOM 536 C CA . ALA A 1 74 ? -1.587 -9.534 -3.959 1.00 81.75 74 ALA A CA 1
ATOM 537 C C . ALA A 1 74 ? -1.597 -9.693 -2.418 1.00 81.75 74 ALA A C 1
ATOM 539 O O . ALA A 1 74 ? -2.641 -9.900 -1.789 1.00 81.75 74 ALA A O 1
ATOM 540 N N . CYS A 1 75 ? -0.412 -9.769 -1.806 1.00 82.44 75 CYS A N 1
ATOM 541 C CA . CYS A 1 75 ? -0.271 -10.079 -0.385 1.00 82.44 75 CYS A CA 1
ATOM 542 C C . 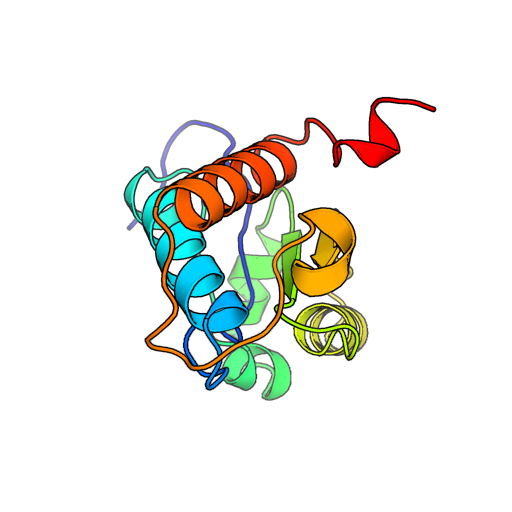CYS A 1 75 ? -0.832 -8.951 0.487 1.00 82.44 75 CYS A C 1
ATOM 544 O O . CYS A 1 75 ? -1.538 -9.246 1.457 1.00 82.44 75 CYS A O 1
ATOM 546 N N . ALA A 1 76 ? -0.622 -7.695 0.094 1.00 82.62 76 ALA A N 1
ATOM 547 C CA . ALA A 1 76 ? -1.202 -6.534 0.739 1.00 82.62 76 ALA A CA 1
ATOM 548 C C . ALA A 1 76 ? -2.729 -6.633 0.752 1.00 82.62 76 ALA A C 1
ATOM 550 O O . ALA A 1 76 ? -3.337 -6.663 1.825 1.00 82.62 76 ALA A O 1
ATOM 551 N N . ARG A 1 77 ? -3.352 -6.777 -0.425 1.00 85.81 77 ARG A N 1
ATOM 552 C CA . ARG A 1 77 ? -4.807 -6.942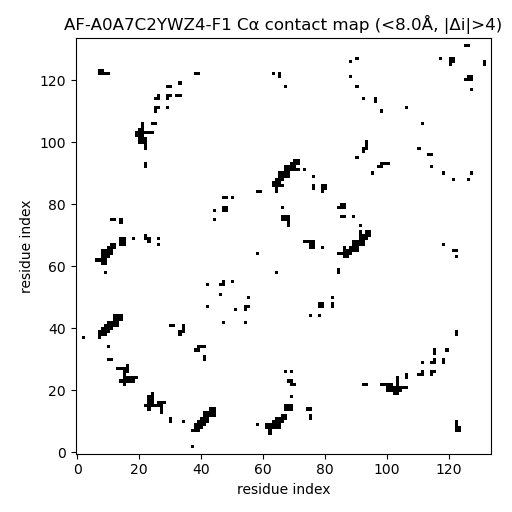 -0.539 1.00 85.81 77 ARG A CA 1
ATOM 553 C C . ARG A 1 77 ? -5.333 -8.071 0.350 1.00 85.81 77 ARG A C 1
ATOM 555 O O . ARG A 1 77 ? -6.237 -7.852 1.153 1.00 85.81 77 ARG A O 1
ATOM 562 N N . ARG A 1 78 ? -4.755 -9.273 0.242 1.00 88.25 78 ARG A N 1
ATOM 563 C CA . ARG A 1 78 ? -5.242 -10.456 0.974 1.00 88.25 78 ARG A CA 1
ATOM 564 C C . ARG A 1 78 ? -5.126 -10.304 2.487 1.00 88.25 78 ARG A C 1
ATOM 566 O O . ARG A 1 78 ? -5.993 -10.785 3.213 1.00 88.25 78 ARG A O 1
ATOM 573 N N . ILE A 1 79 ? -4.058 -9.682 2.983 1.00 88.75 79 ILE A N 1
ATOM 574 C CA . ILE A 1 79 ? -3.895 -9.437 4.421 1.00 88.75 79 ILE A CA 1
ATOM 575 C C . ILE A 1 79 ? -4.873 -8.364 4.900 1.00 88.75 79 ILE A C 1
ATOM 577 O O . ILE A 1 79 ? -5.474 -8.550 5.955 1.00 88.75 79 ILE A O 1
ATOM 581 N N . ALA A 1 80 ? -5.089 -7.299 4.124 1.00 87.12 80 ALA A N 1
ATOM 582 C CA . ALA A 1 80 ? -6.073 -6.268 4.452 1.00 87.12 80 ALA A CA 1
ATOM 583 C C . ALA A 1 80 ? -7.487 -6.854 4.588 1.00 87.12 80 ALA A C 1
ATOM 585 O O . ALA A 1 80 ? -8.138 -6.676 5.617 1.00 87.12 80 ALA A O 1
ATOM 586 N N . GLU A 1 81 ? -7.914 -7.650 3.602 1.00 90.62 81 GLU A N 1
ATOM 587 C CA . GLU A 1 81 ? -9.201 -8.355 3.616 1.00 90.62 81 GLU A CA 1
ATOM 588 C C . GLU A 1 81 ? -9.335 -9.269 4.848 1.00 90.62 81 GLU A C 1
ATOM 590 O O . GLU A 1 81 ? -10.339 -9.215 5.557 1.00 90.62 81 GLU A O 1
ATOM 595 N N . ARG A 1 82 ? -8.301 -10.065 5.162 1.00 91.50 82 ARG A N 1
ATOM 596 C CA . ARG A 1 82 ? -8.290 -10.950 6.346 1.00 91.50 82 ARG A CA 1
ATOM 597 C C . ARG A 1 82 ? -8.329 -10.191 7.670 1.00 91.50 82 ARG A C 1
ATOM 599 O O . ARG A 1 82 ? -8.899 -10.697 8.631 1.00 91.50 82 ARG A O 1
ATOM 606 N N . ALA A 1 83 ? -7.732 -9.004 7.722 1.00 89.00 83 ALA A N 1
ATOM 607 C CA . ALA A 1 83 ? -7.740 -8.137 8.895 1.00 89.00 83 ALA A CA 1
ATOM 608 C C . ALA A 1 83 ? -9.061 -7.357 9.062 1.00 89.00 83 ALA A C 1
ATOM 610 O O . ALA A 1 83 ? -9.195 -6.601 10.022 1.00 89.00 83 ALA A O 1
ATOM 611 N N . GLY A 1 84 ? -10.034 -7.534 8.157 1.00 90.56 84 GLY A N 1
ATOM 612 C CA . GLY A 1 84 ? -11.327 -6.843 8.198 1.00 90.56 84 GLY A CA 1
ATOM 613 C C . GLY A 1 84 ? -11.309 -5.444 7.577 1.00 90.56 84 GLY A C 1
ATOM 614 O O . GLY A 1 84 ? -12.206 -4.650 7.840 1.00 90.56 84 GLY A O 1
ATOM 615 N N . PHE A 1 85 ? -10.301 -5.148 6.755 1.00 88.81 85 PHE A N 1
ATOM 616 C CA . PHE A 1 85 ? -10.102 -3.868 6.080 1.00 88.81 85 PHE A CA 1
ATOM 617 C C . PHE A 1 85 ? -10.047 -4.076 4.558 1.00 88.81 85 PHE A C 1
ATOM 619 O O . PHE A 1 85 ? -8.965 -3.992 3.973 1.00 88.81 85 PHE A O 1
ATOM 626 N N . PRO A 1 86 ? -11.173 -4.413 3.898 1.00 88.12 86 PRO A N 1
ATOM 627 C CA . PRO A 1 86 ? -11.189 -4.594 2.450 1.00 88.12 86 PRO A CA 1
ATOM 628 C C . PRO A 1 86 ? -10.773 -3.285 1.747 1.00 88.12 86 PRO A C 1
ATOM 630 O O . PRO A 1 86 ? -11.332 -2.237 2.070 1.00 88.12 86 PRO A O 1
ATOM 633 N N . PRO A 1 87 ? -9.800 -3.314 0.817 1.00 86.19 87 PRO A N 1
ATOM 634 C CA . PRO A 1 87 ? -9.394 -2.119 0.081 1.00 86.19 87 PRO A CA 1
ATOM 635 C C . PRO A 1 87 ? -10.496 -1.617 -0.861 1.00 86.19 87 PRO A C 1
ATOM 637 O O . PRO A 1 87 ? -11.135 -2.417 -1.541 1.00 86.19 87 PRO A O 1
ATOM 640 N N . ASP A 1 88 ? -10.651 -0.298 -0.968 1.00 84.50 88 ASP A N 1
ATOM 641 C CA . ASP A 1 88 ? -11.513 0.357 -1.963 1.00 84.50 88 ASP A CA 1
ATOM 642 C C 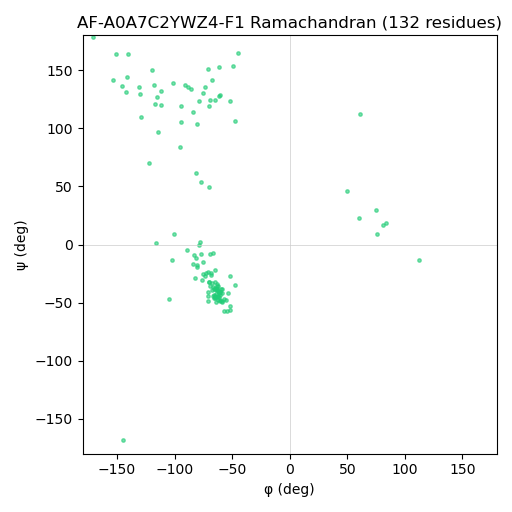. ASP A 1 88 ? -10.905 0.316 -3.369 1.00 84.50 88 ASP A C 1
ATOM 644 O O . ASP A 1 88 ? -11.620 0.362 -4.365 1.00 84.50 88 ASP A O 1
ATOM 648 N N . ALA A 1 89 ? -9.575 0.255 -3.445 1.00 82.06 89 ALA A N 1
ATOM 649 C CA . ALA A 1 89 ? -8.825 0.065 -4.676 1.00 82.06 89 ALA A CA 1
ATOM 650 C C . ALA A 1 89 ? -7.632 -0.859 -4.415 1.00 82.06 89 ALA A C 1
ATOM 652 O O . ALA A 1 89 ? -7.002 -0.806 -3.353 1.00 82.06 89 ALA A O 1
ATOM 653 N N . ALA A 1 90 ? -7.306 -1.694 -5.397 1.00 78.75 90 ALA A N 1
ATOM 654 C CA . ALA A 1 90 ? -6.138 -2.560 -5.373 1.00 78.75 90 ALA A CA 1
ATOM 655 C C . ALA A 1 90 ? -5.366 -2.392 -6.682 1.00 78.75 90 ALA A C 1
ATOM 657 O O . ALA A 1 90 ? -5.959 -2.473 -7.751 1.00 78.75 90 ALA A O 1
ATOM 658 N N . LEU A 1 91 ? -4.060 -2.153 -6.582 1.00 74.25 91 LEU A N 1
ATOM 659 C CA . LEU A 1 91 ? -3.160 -2.006 -7.725 1.00 74.25 91 LEU A CA 1
ATOM 660 C C . LEU A 1 91 ? -2.142 -3.151 -7.725 1.00 74.25 91 LEU A C 1
ATOM 662 O O . LEU A 1 91 ? -1.441 -3.322 -6.730 1.00 74.25 91 LEU A O 1
ATOM 666 N N . VAL A 1 92 ? -2.007 -3.883 -8.829 1.00 67.94 92 VAL A N 1
ATOM 667 C CA . VAL A 1 92 ? -0.982 -4.902 -9.090 1.00 67.94 92 VAL A CA 1
ATOM 668 C C . VAL A 1 92 ? -0.072 -4.435 -10.228 1.00 67.94 92 VAL A C 1
ATOM 670 O O . VAL A 1 92 ? -0.325 -4.603 -11.417 1.00 67.94 92 VAL A O 1
ATOM 673 N N . ARG A 1 93 ? 1.074 -3.855 -9.883 1.00 65.62 93 ARG A N 1
ATOM 674 C CA . ARG A 1 93 ? 1.833 -3.021 -10.834 1.00 65.62 93 ARG A CA 1
ATOM 675 C C . ARG A 1 93 ? 2.520 -3.758 -11.983 1.00 65.62 93 ARG A C 1
ATOM 677 O O . ARG A 1 93 ? 2.805 -3.137 -13.006 1.00 65.62 93 ARG A O 1
ATOM 684 N N . SER A 1 94 ? 2.809 -5.048 -11.830 1.00 61.75 94 SER A N 1
ATOM 685 C CA . SER A 1 94 ? 3.351 -5.856 -12.928 1.00 61.75 94 SER A CA 1
ATOM 686 C C . SER A 1 94 ? 2.333 -6.088 -14.048 1.00 61.75 94 SER A C 1
ATOM 688 O O . SER A 1 94 ? 2.738 -6.338 -15.179 1.00 61.75 94 SER A O 1
ATOM 690 N N . GLU A 1 95 ? 1.037 -6.008 -13.737 1.00 64.56 95 GLU A N 1
ATOM 691 C CA . GLU A 1 95 ? -0.060 -6.271 -14.672 1.00 64.56 95 GLU A CA 1
ATOM 692 C C . GLU A 1 95 ? -0.700 -4.942 -15.110 1.00 64.56 95 GLU A C 1
ATOM 694 O O . GLU A 1 95 ? -0.759 -4.674 -16.307 1.00 64.56 95 GLU A O 1
ATOM 699 N N . ASP A 1 96 ? -0.993 -4.040 -14.168 1.00 62.66 96 ASP A N 1
ATOM 700 C CA . ASP A 1 96 ? -1.743 -2.799 -14.430 1.00 62.66 96 ASP A CA 1
ATOM 701 C C . ASP A 1 96 ? -0.929 -1.701 -15.145 1.00 62.66 96 ASP A C 1
ATOM 703 O O . ASP A 1 96 ? -1.481 -0.807 -15.783 1.00 62.66 96 ASP A O 1
ATOM 707 N N . LEU A 1 97 ? 0.405 -1.706 -15.005 1.00 64.75 97 LEU A N 1
ATOM 708 C CA . LEU A 1 97 ? 1.277 -0.621 -15.502 1.00 64.75 97 LEU A CA 1
ATOM 709 C C . LEU A 1 97 ? 2.248 -1.059 -16.601 1.00 64.75 97 LEU A C 1
ATOM 711 O O . LEU A 1 97 ? 3.077 -0.255 -17.051 1.00 64.75 97 LEU A O 1
ATOM 715 N N . GLY A 1 98 ? 2.188 -2.335 -16.995 1.00 69.12 98 GLY A N 1
ATOM 716 C CA . GLY A 1 98 ? 3.107 -2.935 -17.964 1.00 69.12 98 GLY A CA 1
ATOM 717 C C . GLY A 1 98 ? 4.577 -2.889 -17.531 1.00 69.12 98 GLY A C 1
ATOM 718 O O . GLY A 1 98 ? 5.470 -2.909 -18.379 1.00 69.12 98 GLY A O 1
ATOM 719 N N . ILE A 1 99 ? 4.855 -2.779 -16.227 1.00 74.19 99 ILE A N 1
ATOM 720 C CA . ILE A 1 99 ? 6.225 -2.689 -15.713 1.00 74.19 99 ILE A CA 1
ATOM 721 C C . ILE A 1 99 ? 6.779 -4.100 -15.569 1.00 74.19 99 ILE A C 1
ATOM 723 O O . ILE A 1 99 ? 6.335 -4.891 -14.733 1.00 74.19 99 ILE A O 1
ATOM 727 N N . LYS A 1 100 ? 7.791 -4.418 -16.377 1.00 74.50 100 LYS A N 1
ATOM 728 C CA . LYS A 1 100 ? 8.451 -5.718 -16.308 1.00 74.50 100 LYS A CA 1
ATOM 729 C C . LYS A 1 100 ? 9.238 -5.834 -15.004 1.00 74.50 100 LYS A C 1
ATOM 731 O O . LYS A 1 100 ? 10.137 -5.038 -14.722 1.00 74.50 100 LYS A O 1
ATOM 736 N N . LYS A 1 101 ? 8.935 -6.881 -14.236 1.00 71.88 101 LYS A N 1
ATOM 737 C CA . LYS A 1 101 ? 9.672 -7.220 -13.018 1.00 71.88 101 LYS A CA 1
ATOM 738 C C . LYS A 1 101 ? 11.137 -7.522 -13.343 1.00 71.88 101 LYS A C 1
ATOM 740 O O . LYS A 1 101 ? 11.442 -8.350 -14.202 1.00 71.88 101 LYS A O 1
ATOM 745 N N . GLY A 1 102 ? 12.030 -6.846 -12.637 1.00 75.69 102 GLY A N 1
ATOM 746 C CA . GLY A 1 102 ? 13.478 -6.927 -12.776 1.00 75.69 102 GLY A CA 1
ATOM 747 C C . GLY A 1 102 ? 14.180 -6.770 -11.429 1.00 75.69 102 GLY A C 1
ATOM 748 O O . GLY A 1 102 ? 13.550 -6.822 -10.369 1.00 75.69 102 GLY A O 1
ATOM 749 N N . SER A 1 103 ? 15.502 -6.590 -11.461 1.00 77.56 103 SER A N 1
ATOM 750 C CA . SER A 1 103 ? 16.285 -6.353 -10.244 1.00 77.56 103 SER A CA 1
ATOM 751 C C . SER A 1 103 ? 15.836 -5.063 -9.541 1.00 77.56 103 SER A C 1
ATOM 753 O O . SER A 1 103 ? 15.404 -4.136 -10.218 1.00 77.56 103 SER A O 1
ATOM 755 N N . PRO A 1 104 ? 15.997 -4.932 -8.210 1.00 71.38 104 PRO A N 1
ATOM 756 C CA . PRO A 1 104 ? 15.712 -3.687 -7.478 1.00 71.38 104 PRO A CA 1
ATOM 757 C C . PRO A 1 104 ? 16.388 -2.436 -8.048 1.00 71.38 104 PRO A C 1
ATOM 759 O O . PRO A 1 104 ? 15.898 -1.330 -7.872 1.00 71.38 104 PRO A O 1
ATOM 762 N N . SER A 1 105 ? 17.523 -2.612 -8.726 1.00 73.19 105 SER A N 1
ATOM 763 C CA . SER A 1 105 ? 18.293 -1.547 -9.368 1.00 73.19 105 SER A CA 1
ATOM 764 C C . SER A 1 105 ? 17.768 -1.126 -10.744 1.00 73.19 105 SER A C 1
ATOM 766 O O . SER A 1 105 ? 18.214 -0.108 -11.265 1.00 73.19 105 SER A O 1
ATOM 768 N N . ALA A 1 106 ? 16.844 -1.880 -11.348 1.00 80.69 106 ALA A N 1
ATOM 769 C CA . ALA A 1 106 ? 16.255 -1.577 -12.652 1.00 80.69 106 ALA A CA 1
ATOM 770 C C . ALA A 1 106 ? 15.127 -0.538 -12.517 1.00 80.69 106 ALA A C 1
ATOM 772 O O . ALA A 1 106 ? 13.958 -0.826 -12.781 1.00 80.69 106 ALA A O 1
ATOM 773 N N . LEU A 1 107 ? 15.487 0.653 -12.035 1.00 77.56 107 LEU A N 1
ATOM 774 C CA . LEU A 1 107 ? 14.577 1.769 -11.795 1.00 77.56 107 LEU A CA 1
ATOM 775 C C . LEU A 1 107 ? 14.577 2.696 -13.011 1.00 77.56 107 LEU A C 1
ATOM 777 O O . LEU A 1 107 ? 15.531 3.442 -13.223 1.00 77.56 107 LEU A O 1
ATOM 781 N N . ASP A 1 108 ? 13.510 2.635 -13.803 1.00 83.31 108 ASP A N 1
ATOM 782 C CA . ASP A 1 108 ? 13.256 3.593 -14.875 1.00 83.31 108 ASP A CA 1
ATOM 783 C C . ASP A 1 108 ? 12.411 4.767 -14.357 1.00 83.31 108 ASP A C 1
ATOM 785 O O . ASP A 1 108 ? 11.449 4.592 -13.604 1.00 83.31 108 ASP A O 1
ATOM 789 N N . GLU A 1 109 ? 12.775 5.980 -14.764 1.00 78.19 109 GLU A N 1
ATOM 790 C CA . GLU A 1 109 ? 12.101 7.203 -14.324 1.00 78.19 109 GLU A CA 1
ATOM 791 C C . GLU A 1 109 ? 10.687 7.323 -14.918 1.00 78.19 109 GLU A C 1
ATOM 793 O O . GLU A 1 109 ? 9.766 7.804 -14.256 1.00 78.19 109 GLU A O 1
ATOM 798 N N . GLY A 1 110 ? 10.471 6.817 -16.136 1.00 81.69 110 GLY A N 1
ATOM 799 C CA . GLY A 1 110 ? 9.141 6.712 -16.729 1.00 81.69 110 GLY A CA 1
ATOM 800 C C . GLY A 1 110 ? 8.254 5.735 -15.958 1.00 81.69 110 GLY A C 1
ATOM 801 O O . GLY A 1 110 ? 7.098 6.045 -15.668 1.00 81.69 110 GLY A O 1
ATOM 802 N N . ASP A 1 111 ? 8.783 4.574 -15.575 1.00 80.12 111 ASP A N 1
ATOM 803 C CA . ASP A 1 111 ? 8.084 3.585 -14.742 1.00 80.12 111 ASP A CA 1
ATOM 804 C C . ASP A 1 111 ? 7.758 4.137 -13.346 1.00 80.12 111 ASP A C 1
ATOM 806 O O . ASP A 1 111 ? 6.688 3.851 -12.790 1.00 80.12 111 ASP A O 1
ATOM 810 N N . ARG A 1 112 ? 8.650 4.969 -12.790 1.00 78.19 112 ARG A N 1
ATOM 811 C CA . ARG A 1 112 ? 8.407 5.723 -11.555 1.00 78.19 112 ARG A CA 1
ATOM 812 C C . ARG A 1 112 ? 7.272 6.726 -11.726 1.00 78.19 112 ARG A C 1
ATOM 814 O O . ARG A 1 112 ? 6.352 6.734 -10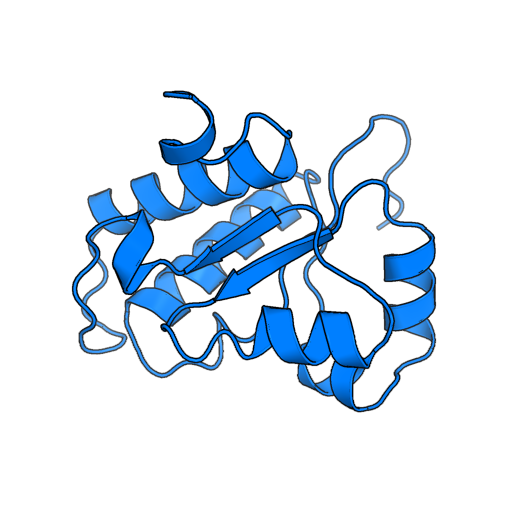.915 1.00 78.19 112 ARG A O 1
ATOM 821 N N . ALA A 1 113 ? 7.281 7.538 -12.778 1.00 82.31 113 ALA A N 1
ATOM 822 C CA . ALA A 1 113 ? 6.214 8.508 -13.015 1.00 82.31 113 ALA A CA 1
ATOM 823 C C . ALA A 1 113 ? 4.846 7.821 -13.192 1.00 82.31 113 ALA A C 1
ATOM 825 O O . ALA A 1 113 ? 3.849 8.260 -12.613 1.00 82.31 113 ALA A O 1
ATOM 826 N N . ARG A 1 114 ? 4.799 6.690 -13.915 1.00 82.31 114 ARG A N 1
ATOM 827 C CA . ARG A 1 114 ? 3.578 5.873 -14.045 1.00 82.31 114 ARG A CA 1
ATOM 828 C C . ARG A 1 114 ? 3.119 5.307 -12.699 1.00 82.31 114 ARG A C 1
ATOM 830 O O . ARG A 1 114 ? 1.922 5.311 -12.430 1.00 82.31 114 ARG A O 1
ATOM 837 N N . ALA A 1 115 ? 4.055 4.894 -11.835 1.00 78.81 115 ALA A N 1
ATOM 838 C CA . ALA A 1 115 ? 3.781 4.483 -10.452 1.00 78.81 115 ALA A CA 1
ATOM 839 C C . ALA A 1 115 ? 2.982 5.520 -9.680 1.00 78.81 115 ALA A C 1
ATOM 841 O O . ALA A 1 115 ? 1.932 5.228 -9.113 1.00 78.81 115 ALA A O 1
ATOM 842 N N . VAL A 1 116 ? 3.551 6.722 -9.643 1.00 79.12 116 VAL A N 1
ATOM 843 C CA . VAL A 1 116 ? 3.098 7.820 -8.805 1.00 79.12 116 VAL A CA 1
ATOM 844 C C . VAL A 1 116 ? 1.719 8.246 -9.262 1.00 79.12 116 VAL A C 1
ATOM 846 O O . VAL A 1 116 ? 0.816 8.355 -8.441 1.00 79.12 116 VAL A O 1
ATOM 849 N N . ASN A 1 117 ? 1.531 8.401 -10.572 1.00 82.44 117 ASN A N 1
ATOM 850 C CA . ASN A 1 117 ? 0.245 8.802 -11.125 1.00 82.44 117 ASN A CA 1
ATOM 851 C C . ASN A 1 117 ? -0.853 7.769 -10.839 1.00 82.44 117 ASN A C 1
ATOM 853 O O . ASN A 1 117 ? -1.927 8.151 -10.391 1.00 82.44 117 ASN A O 1
ATOM 857 N N . ALA A 1 118 ? -0.579 6.471 -11.006 1.00 80.19 118 ALA A N 1
ATOM 858 C CA . ALA A 1 118 ? -1.567 5.429 -10.726 1.00 80.19 118 ALA A CA 1
ATOM 859 C C . ALA A 1 118 ? -1.963 5.368 -9.242 1.00 80.19 118 ALA A C 1
ATOM 861 O O . ALA A 1 118 ? -3.144 5.263 -8.916 1.00 80.19 118 ALA A O 1
ATOM 862 N N . ILE A 1 119 ? -0.985 5.483 -8.336 1.00 77.81 119 ILE A N 1
ATOM 863 C CA . ILE A 1 119 ? -1.242 5.516 -6.890 1.00 77.81 119 ILE A CA 1
ATOM 864 C C . ILE A 1 119 ? -2.034 6.771 -6.523 1.00 77.81 119 ILE A C 1
ATOM 866 O O . ILE A 1 119 ? -3.018 6.681 -5.796 1.00 77.81 119 ILE A O 1
ATOM 870 N N . ARG A 1 120 ? -1.648 7.931 -7.058 1.00 79.06 120 ARG A N 1
ATOM 871 C CA . ARG A 1 120 ? -2.336 9.203 -6.821 1.00 79.06 120 ARG A CA 1
ATOM 872 C C . ARG A 1 120 ? -3.788 9.166 -7.287 1.00 79.06 120 ARG A C 1
ATOM 874 O O . ARG A 1 120 ? -4.669 9.635 -6.569 1.00 79.06 120 ARG A O 1
ATOM 881 N N . ASP A 1 121 ? -4.047 8.596 -8.457 1.00 81.75 121 ASP A N 1
ATOM 882 C CA . ASP A 1 121 ? -5.400 8.437 -8.987 1.00 81.75 121 ASP A CA 1
ATOM 883 C C . ASP A 1 121 ? -6.251 7.540 -8.078 1.00 81.75 121 ASP A C 1
ATOM 885 O O . ASP A 1 121 ? -7.348 7.940 -7.676 1.00 81.75 121 ASP A O 1
ATOM 889 N N . ALA A 1 122 ? -5.707 6.389 -7.665 1.00 78.25 122 ALA A N 1
ATOM 890 C CA . ALA A 1 122 ? -6.373 5.469 -6.745 1.00 78.25 122 ALA A CA 1
ATOM 891 C C . ALA A 1 122 ? -6.667 6.120 -5.380 1.00 78.25 122 ALA A C 1
ATOM 893 O O . ALA A 1 122 ? -7.762 5.969 -4.839 1.00 78.25 122 ALA A O 1
ATOM 894 N N . VAL A 1 123 ? -5.732 6.912 -4.846 1.00 75.19 123 VAL A N 1
ATOM 895 C CA . VAL A 1 123 ? -5.917 7.674 -3.598 1.00 75.19 123 VAL A CA 1
ATOM 896 C C . VAL A 1 123 ? -7.038 8.704 -3.740 1.00 75.19 123 VAL A C 1
ATOM 898 O O . VAL A 1 123 ? -7.919 8.801 -2.880 1.00 75.19 123 VAL A O 1
ATOM 901 N N . ARG A 1 124 ? -7.059 9.441 -4.854 1.00 76.88 124 ARG A N 1
ATOM 902 C CA . ARG A 1 124 ? -8.061 10.482 -5.128 1.00 76.88 124 ARG A CA 1
ATOM 903 C C . ARG A 1 124 ? -9.426 9.921 -5.526 1.00 76.88 124 ARG A C 1
ATOM 905 O O . ARG A 1 124 ? -10.418 10.641 -5.442 1.00 76.88 124 ARG A O 1
ATOM 912 N N . GLY A 1 125 ? -9.514 8.638 -5.875 1.00 66.50 125 GLY A N 1
ATOM 913 C CA . GLY A 1 125 ? -10.766 7.977 -6.254 1.00 66.50 125 GLY A CA 1
ATOM 914 C C . GLY A 1 125 ? -11.181 8.228 -7.696 1.00 66.50 125 GLY A C 1
ATOM 915 O O . GLY A 1 125 ? -12.333 7.996 -8.051 1.00 66.50 125 GLY A O 1
ATOM 916 N N . ALA A 1 126 ? -10.259 8.700 -8.530 1.00 54.69 126 ALA A N 1
ATOM 917 C CA . ALA A 1 126 ? -10.407 8.544 -9.962 1.00 54.69 126 ALA A CA 1
ATOM 918 C C . ALA A 1 126 ? -9.938 7.111 -10.233 1.00 54.69 126 ALA A C 1
ATOM 920 O O . ALA A 1 126 ? -8.739 6.875 -10.133 1.00 54.69 126 ALA A O 1
ATOM 921 N N . GLY A 1 127 ? -10.862 6.171 -10.468 1.00 49.19 127 GLY A N 1
ATOM 922 C CA . GLY A 1 127 ? -10.580 4.729 -10.582 1.00 49.19 127 GLY A CA 1
ATOM 923 C C . GLY A 1 127 ? -9.354 4.384 -11.436 1.00 49.19 127 GLY A C 1
ATOM 924 O O . GLY A 1 127 ? -8.824 5.213 -12.172 1.00 49.19 127 GLY A O 1
ATOM 925 N N . THR A 1 128 ? -8.861 3.157 -11.345 1.00 44.94 128 THR A N 1
ATOM 926 C CA . THR A 1 128 ? -7.767 2.674 -12.204 1.00 44.94 128 THR A CA 1
ATOM 927 C C . THR A 1 128 ? -8.044 2.975 -13.690 1.00 44.94 128 THR A C 1
ATOM 929 O O . THR A 1 128 ? -9.203 3.136 -14.081 1.00 44.94 128 THR A O 1
ATOM 932 N N . PRO A 1 129 ? -7.018 3.110 -14.555 1.00 42.69 129 PRO A N 1
ATOM 933 C CA . PRO A 1 129 ? -7.236 3.314 -15.992 1.00 42.69 129 PRO A CA 1
ATOM 934 C C . PRO A 1 129 ? -8.252 2.328 -16.598 1.00 42.69 129 PRO A C 1
ATOM 936 O O . PRO A 1 129 ? -9.065 2.729 -17.422 1.00 42.69 129 PRO A O 1
ATOM 939 N N . GLU A 1 130 ? -8.282 1.087 -16.107 1.00 41.59 130 GLU A N 1
ATOM 940 C CA . GLU A 1 130 ? -9.210 0.025 -16.521 1.00 41.59 130 GLU A CA 1
ATOM 941 C C . GLU A 1 130 ? -10.656 0.218 -16.025 1.00 41.59 130 GLU A C 1
ATOM 943 O O . GLU A 1 130 ? -11.598 -0.276 -16.644 1.00 41.59 130 GLU A O 1
ATOM 948 N N . GLU A 1 131 ? -10.863 0.951 -14.931 1.00 39.50 131 GLU A N 1
ATOM 949 C CA . GLU A 1 131 ? -12.190 1.328 -14.425 1.00 39.50 131 GLU A CA 1
ATOM 950 C C . GLU A 1 131 ? -12.742 2.585 -15.112 1.00 39.50 131 GLU A C 1
ATOM 952 O O . GLU A 1 131 ? -13.943 2.834 -15.052 1.00 39.50 131 GLU A O 1
ATOM 957 N N . ARG A 1 132 ? -11.891 3.372 -15.788 1.00 41.53 132 ARG A N 1
ATOM 958 C CA . ARG A 1 132 ? -12.297 4.568 -16.550 1.00 41.53 132 ARG A CA 1
ATOM 959 C C . ARG A 1 132 ? -12.854 4.257 -17.945 1.00 41.53 132 ARG A C 1
ATOM 961 O O . ARG A 1 132 ? -13.503 5.123 -18.524 1.00 41.53 132 ARG A O 1
ATOM 968 N N . GLU A 1 133 ? -12.607 3.059 -18.479 1.00 38.19 133 GLU A N 1
ATOM 969 C CA . GLU A 1 133 ? -13.058 2.614 -19.812 1.00 38.19 133 GLU A CA 1
ATOM 970 C C . GLU A 1 133 ? -14.305 1.700 -19.792 1.00 38.19 133 GLU A C 1
ATOM 972 O O . GLU A 1 133 ? -14.672 1.150 -20.833 1.00 38.19 133 GLU A O 1
ATOM 977 N N . ARG A 1 134 ? -14.978 1.532 -18.643 1.00 37.97 134 ARG A N 1
ATOM 978 C CA . ARG A 1 134 ? -16.261 0.805 -18.536 1.00 37.97 134 ARG A CA 1
ATOM 979 C C . ARG A 1 134 ? -17.465 1.723 -18.398 1.00 37.97 134 ARG A C 1
ATOM 981 O O . ARG A 1 134 ? -17.347 2.765 -17.720 1.00 37.97 134 ARG A O 1
#

Mean predicted aligned error: 8.56 Å